Protein AF-A0A920JIL5-F1 (afdb_monomer_lite)

Sequence (94 aa):
MLLWFFAAISSTNDVVFAGNLNGILYAISTKNGEPVWEFNTRKEFQSINLIPANGGTIDATGPVISEKMIYINSGYGGYGKLPGNALIAFEIID

Foldseek 3Di:
DDDDFAEDWDDDPFWIWTFFLQQKIFTAGPVPRHTPDIDRQQDWDQDPVRDIWGFWGQHHHTWDDDPQKIWGHGADPPPNGGGIGDTDIDGHDD

Secondary structure (DSSP, 8-state):
------BPPEE-SSEEEEE-TTSEEEEEETTT--EEEEEE--SEE--TTSS-EE-----BS--EEETTEEEEEE---GGGPPP--EEEEEE---

Radius of gyration: 13.0 Å; chains: 1; bounding box: 28×34×35 Å

pLDDT: mean 93.78, std 7.42, range [48.53, 97.75]

Structure (mmCIF, N/CA/C/O backbone):
data_AF-A0A920JIL5-F1
#
_entry.id   AF-A0A920JIL5-F1
#
loop_
_atom_site.group_PDB
_atom_site.id
_atom_site.type_symbol
_atom_site.label_atom_id
_atom_site.label_alt_id
_atom_site.label_comp_id
_atom_site.label_asym_id
_atom_site.label_entity_id
_atom_site.label_seq_id
_atom_site.pdbx_PDB_ins_code
_atom_site.Cartn_x
_atom_site.Cartn_y
_atom_site.Cartn_z
_atom_site.occupancy
_atom_site.B_iso_or_equiv
_atom_site.auth_seq_id
_atom_site.auth_comp_id
_atom_site.auth_asym_id
_atom_site.auth_atom_id
_atom_site.pdbx_PDB_model_num
ATOM 1 N N . MET A 1 1 ? -1.191 20.385 6.306 1.00 48.53 1 MET A N 1
ATOM 2 C CA . MET A 1 1 ? -0.676 19.808 5.045 1.00 48.53 1 MET A CA 1
ATOM 3 C C . MET A 1 1 ? -1.839 19.081 4.386 1.00 48.53 1 MET A C 1
ATOM 5 O O . MET A 1 1 ? -2.413 18.231 5.047 1.00 48.53 1 MET A O 1
ATOM 9 N N . LEU A 1 2 ? -2.274 19.459 3.179 1.00 56.62 2 LEU A N 1
ATOM 10 C CA . LEU A 1 2 ? -3.343 18.714 2.499 1.00 56.62 2 LEU A CA 1
ATOM 11 C C . LEU A 1 2 ? -2.762 17.422 1.907 1.00 56.62 2 LEU A C 1
ATOM 13 O O . LEU A 1 2 ? -1.842 17.479 1.095 1.00 56.62 2 LEU A O 1
ATOM 17 N N . LEU A 1 3 ? -3.311 16.276 2.304 1.00 70.19 3 LEU A N 1
ATOM 18 C CA . LEU A 1 3 ? -2.997 14.971 1.731 1.00 70.19 3 LEU A CA 1
ATOM 19 C C . LEU A 1 3 ? -3.930 14.748 0.535 1.00 70.19 3 LEU A C 1
ATOM 21 O O . LEU A 1 3 ? -5.120 14.508 0.709 1.00 70.19 3 LEU A O 1
ATOM 25 N N . TRP A 1 4 ? -3.437 14.924 -0.689 1.00 85.50 4 TRP A N 1
ATOM 26 C CA . TRP A 1 4 ? -4.251 14.678 -1.884 1.00 85.50 4 TRP A CA 1
ATOM 27 C C . TRP A 1 4 ? -4.219 13.181 -2.218 1.00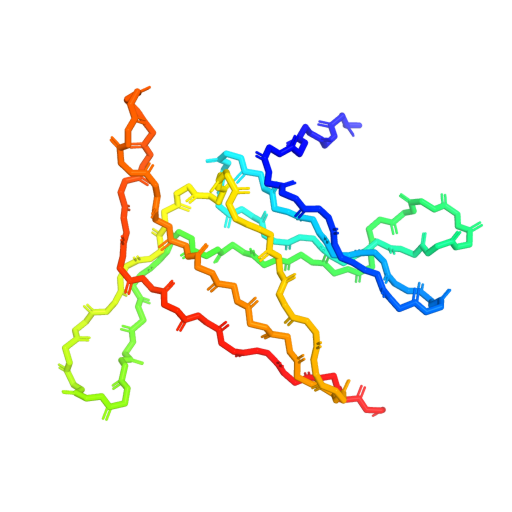 85.50 4 TRP A C 1
ATOM 29 O O . TRP A 1 4 ? -3.152 12.652 -2.534 1.00 85.50 4 TRP A O 1
ATOM 39 N N . PHE A 1 5 ? -5.368 12.505 -2.147 1.00 93.44 5 PHE A N 1
ATOM 40 C CA . PHE A 1 5 ? -5.515 11.076 -2.454 1.00 93.44 5 PHE A CA 1
ATOM 41 C C . PHE A 1 5 ? -6.065 10.869 -3.868 1.00 93.44 5 PHE A C 1
ATOM 43 O O . PHE A 1 5 ? -6.931 11.620 -4.311 1.00 93.44 5 PHE A O 1
ATOM 50 N N . PHE A 1 6 ? -5.544 9.865 -4.579 1.00 93.12 6 PHE A N 1
ATOM 51 C CA . PHE A 1 6 ? -5.807 9.666 -6.018 1.00 93.12 6 PHE A CA 1
ATOM 52 C C . PHE A 1 6 ? -6.161 8.225 -6.401 1.00 93.12 6 PHE A C 1
ATOM 54 O O . PHE A 1 6 ? -6.517 7.942 -7.543 1.00 93.12 6 PHE A O 1
ATOM 61 N N . ALA A 1 7 ? -6.091 7.313 -5.440 1.00 93.69 7 ALA A N 1
ATOM 62 C CA . ALA A 1 7 ? -6.604 5.961 -5.568 1.00 93.69 7 ALA A CA 1
ATOM 63 C C . ALA A 1 7 ? -7.927 5.822 -4.805 1.00 93.69 7 ALA A C 1
ATOM 65 O O . ALA A 1 7 ? -8.232 6.634 -3.927 1.00 93.69 7 ALA A O 1
ATOM 66 N N . ALA A 1 8 ? -8.694 4.772 -5.116 1.00 95.75 8 ALA A N 1
ATOM 67 C CA . ALA A 1 8 ? -9.832 4.396 -4.283 1.00 95.75 8 ALA A CA 1
ATOM 68 C C . ALA A 1 8 ? -9.399 4.218 -2.814 1.00 95.75 8 ALA A C 1
ATOM 70 O O . ALA A 1 8 ? -8.274 3.809 -2.517 1.00 95.75 8 ALA A O 1
ATOM 71 N N . ILE A 1 9 ? -10.298 4.550 -1.896 1.00 96.12 9 ILE A N 1
ATOM 72 C CA . ILE A 1 9 ? -10.062 4.461 -0.456 1.00 96.12 9 ILE A CA 1
ATOM 73 C C . ILE A 1 9 ? -10.698 3.176 0.062 1.00 96.12 9 ILE A C 1
ATOM 75 O O . ILE A 1 9 ? -11.798 2.820 -0.360 1.00 96.12 9 ILE A O 1
ATOM 79 N N . SER A 1 10 ? -10.029 2.532 1.015 1.00 96.75 10 SER A N 1
ATOM 80 C CA . SER A 1 10 ? -10.584 1.407 1.768 1.00 96.75 10 SER A CA 1
ATOM 81 C C . SER A 1 10 ? -10.491 1.681 3.257 1.00 96.75 10 SER A C 1
ATOM 83 O O . SER A 1 10 ? -9.568 2.354 3.711 1.00 96.75 10 SER A O 1
ATOM 85 N N . SER A 1 11 ? -11.441 1.169 4.031 1.00 95.69 11 SER A N 1
ATOM 86 C CA . SER A 1 11 ? -11.521 1.447 5.462 1.00 95.69 11 SER A CA 1
ATOM 87 C C . SER A 1 11 ? -11.900 0.216 6.270 1.00 95.69 11 SER A C 1
ATOM 89 O O . SER A 1 11 ? -12.666 -0.633 5.822 1.00 95.69 11 SER A O 1
ATOM 91 N N . THR A 1 12 ? -11.402 0.183 7.498 1.00 93.12 12 THR A N 1
ATOM 92 C CA . THR A 1 12 ? -11.969 -0.584 8.611 1.00 93.12 12 THR A CA 1
ATOM 93 C C . THR 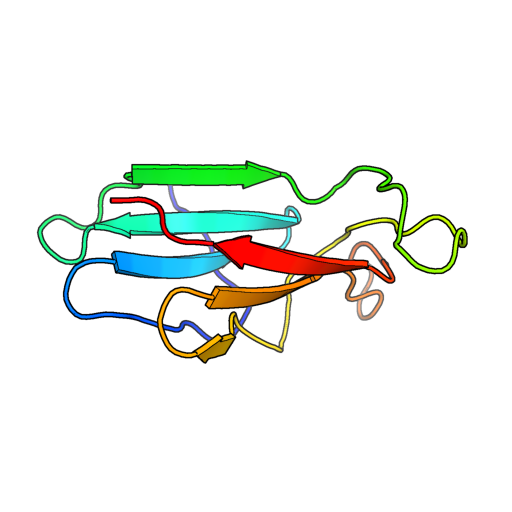A 1 12 ? -12.840 0.349 9.466 1.00 93.12 12 THR A C 1
ATOM 95 O O . THR A 1 12 ? -13.090 1.492 9.081 1.00 93.12 12 THR A O 1
ATOM 98 N N . ASN A 1 13 ? -13.281 -0.103 10.642 1.00 92.94 13 ASN A N 1
ATOM 99 C CA . ASN A 1 13 ? -13.990 0.763 11.590 1.00 92.94 13 ASN A CA 1
ATOM 100 C C . ASN A 1 13 ? -13.090 1.863 12.180 1.00 92.94 13 ASN A C 1
ATOM 102 O O . ASN A 1 13 ? -13.568 2.963 12.455 1.00 92.94 13 ASN A O 1
ATOM 106 N N . ASP A 1 14 ? -11.796 1.588 12.358 1.00 94.06 14 ASP A N 1
ATOM 107 C CA . ASP A 1 14 ? -10.872 2.472 13.082 1.00 94.06 14 ASP A CA 1
ATOM 108 C C . ASP A 1 14 ? -9.894 3.220 12.167 1.00 94.06 14 ASP A C 1
ATOM 110 O O . ASP A 1 14 ? -9.360 4.265 12.545 1.00 94.06 14 ASP A O 1
ATOM 114 N N . VAL A 1 15 ? -9.654 2.700 10.959 1.00 95.25 15 VAL A N 1
ATOM 115 C CA . VAL A 1 15 ? -8.598 3.192 10.066 1.00 95.25 15 VAL A CA 1
ATOM 116 C C . VAL A 1 15 ? -9.072 3.284 8.618 1.00 95.25 15 VAL A C 1
ATOM 118 O O . VAL A 1 15 ? -9.622 2.329 8.069 1.00 95.25 15 VAL A O 1
ATOM 121 N N . VAL A 1 16 ? -8.781 4.418 7.983 1.00 96.50 16 VAL A N 1
ATOM 122 C CA . VAL A 1 16 ? -8.884 4.660 6.542 1.00 96.50 16 VAL A CA 1
ATOM 123 C C . VAL A 1 16 ? -7.508 4.500 5.902 1.00 96.50 16 VAL A C 1
ATOM 125 O O . VAL A 1 16 ? -6.546 5.126 6.341 1.00 96.50 16 VAL A O 1
ATOM 128 N N . PHE A 1 17 ? -7.419 3.712 4.834 1.00 97.25 17 PHE A N 1
ATOM 129 C CA . PHE A 1 17 ? -6.215 3.554 4.029 1.00 97.25 17 PHE A CA 1
ATOM 130 C C . PHE A 1 17 ? -6.351 4.288 2.700 1.00 97.25 17 PHE A C 1
ATOM 132 O O . PHE A 1 17 ? -7.299 4.059 1.943 1.00 97.25 17 PHE A O 1
ATOM 139 N N . ALA A 1 18 ? -5.388 5.157 2.401 1.00 96.94 18 ALA A N 1
ATOM 140 C CA . ALA A 1 18 ? -5.428 5.998 1.212 1.00 96.94 18 ALA A CA 1
ATOM 141 C C . ALA A 1 18 ? -4.033 6.207 0.612 1.00 96.94 18 ALA A C 1
ATOM 143 O O . ALA A 1 18 ? -3.066 6.483 1.321 1.00 96.94 18 ALA A O 1
ATOM 144 N N . GLY A 1 19 ? -3.935 6.074 -0.712 1.00 96.69 19 GLY A N 1
ATOM 145 C CA . GLY A 1 19 ? -2.701 6.270 -1.471 1.00 96.69 19 GLY A CA 1
ATOM 146 C C . GLY A 1 19 ? -2.679 7.594 -2.232 1.00 96.69 19 GLY A C 1
ATOM 147 O O . GLY A 1 19 ? -3.725 8.103 -2.653 1.00 96.69 19 GLY A O 1
ATOM 148 N N . ASN A 1 20 ? -1.484 8.149 -2.433 1.00 95.44 20 ASN A N 1
ATOM 149 C CA . ASN A 1 20 ? -1.296 9.375 -3.206 1.00 95.44 20 ASN A CA 1
ATOM 150 C C . ASN A 1 20 ? -0.351 9.211 -4.407 1.00 95.44 20 ASN A C 1
ATOM 152 O O . ASN A 1 20 ? 0.365 8.217 -4.568 1.00 95.44 20 ASN A O 1
ATOM 156 N N . LEU A 1 21 ? -0.285 10.266 -5.229 1.00 95.25 21 LEU A N 1
ATOM 157 C CA . LEU A 1 21 ? 0.603 10.295 -6.393 1.00 95.25 21 LEU A CA 1
ATOM 158 C C . LEU A 1 21 ? 2.081 10.192 -6.022 1.00 95.25 21 LEU A C 1
ATOM 160 O O . LEU A 1 21 ? 2.868 9.723 -6.846 1.00 95.25 21 LEU A O 1
ATOM 164 N N . ASN A 1 22 ? 2.439 10.566 -4.789 1.00 94.44 22 ASN A N 1
ATOM 165 C CA . ASN A 1 22 ? 3.780 10.446 -4.228 1.00 94.44 22 ASN A CA 1
ATOM 166 C C . ASN A 1 22 ? 4.146 9.022 -3.785 1.00 94.44 22 ASN A C 1
ATOM 168 O O . ASN A 1 22 ? 5.229 8.825 -3.245 1.00 94.44 22 ASN A O 1
ATOM 172 N N . GLY A 1 23 ? 3.289 8.031 -4.043 1.00 96.12 23 GLY A N 1
ATOM 173 C CA . GLY A 1 23 ? 3.548 6.642 -3.669 1.00 96.12 23 GLY A CA 1
ATOM 174 C C . GLY A 1 23 ? 3.545 6.418 -2.161 1.00 96.12 23 GLY A C 1
ATOM 175 O O . GLY A 1 23 ? 4.104 5.427 -1.690 1.00 96.12 23 GLY A O 1
ATOM 176 N N . ILE A 1 24 ? 2.950 7.338 -1.403 1.00 97.12 24 ILE A N 1
ATOM 177 C CA . ILE A 1 24 ? 2.766 7.190 0.033 1.00 97.12 24 ILE A CA 1
ATOM 178 C C . ILE A 1 24 ? 1.412 6.528 0.268 1.00 97.12 24 ILE A C 1
ATOM 180 O O . ILE A 1 24 ? 0.390 7.011 -0.229 1.00 97.12 24 ILE A O 1
ATOM 184 N N . LEU A 1 25 ? 1.421 5.429 1.018 1.00 97.69 25 LEU A N 1
ATOM 185 C CA . LEU A 1 25 ? 0.224 4.842 1.607 1.00 97.69 25 LEU A CA 1
ATOM 186 C C . LEU A 1 25 ? 0.066 5.398 3.021 1.00 97.69 25 LEU A C 1
ATOM 188 O O . LEU A 1 25 ? 0.992 5.297 3.821 1.00 97.69 25 LEU A O 1
ATOM 192 N N . TYR A 1 26 ? -1.100 5.953 3.323 1.00 97.31 26 TYR A N 1
ATOM 193 C CA . TYR A 1 26 ? -1.457 6.439 4.651 1.00 97.31 26 TYR A CA 1
ATOM 194 C C . TYR A 1 26 ? -2.439 5.490 5.320 1.00 97.31 26 TYR A C 1
ATOM 196 O O . TYR A 1 26 ? -3.314 4.937 4.655 1.00 97.31 26 TYR A O 1
ATOM 204 N N . ALA A 1 27 ? -2.324 5.385 6.639 1.00 96.69 27 ALA A N 1
ATOM 205 C CA . ALA A 1 27 ? -3.361 4.919 7.540 1.00 96.69 27 ALA A CA 1
ATOM 206 C C . ALA A 1 27 ? -3.811 6.113 8.388 1.00 96.69 27 ALA A C 1
ATOM 208 O O . ALA A 1 27 ? -2.991 6.795 9.005 1.00 96.69 27 ALA A O 1
ATOM 209 N N . ILE A 1 28 ? -5.108 6.390 8.398 1.00 96.88 28 ILE A N 1
ATOM 210 C CA . ILE A 1 28 ? -5.691 7.602 8.972 1.00 96.88 28 ILE A CA 1
ATOM 211 C C . ILE A 1 28 ? -6.774 7.187 9.955 1.00 96.88 28 ILE A C 1
ATOM 213 O O . ILE A 1 28 ? -7.630 6.372 9.621 1.00 96.88 28 ILE A O 1
ATOM 217 N N . SER A 1 29 ? -6.751 7.745 11.160 1.00 96.69 29 SER A N 1
ATOM 218 C CA . SER A 1 29 ? -7.758 7.458 12.181 1.00 96.69 29 SER A CA 1
ATOM 219 C C . SER A 1 29 ? -9.143 7.930 11.728 1.00 96.69 29 SER A C 1
ATOM 221 O O . SER A 1 29 ? -9.335 9.101 11.392 1.00 96.69 29 SER A O 1
ATOM 223 N N . THR A 1 30 ? -10.139 7.042 11.774 1.00 96.62 30 THR A N 1
ATOM 224 C CA . THR A 1 30 ? -11.542 7.393 11.472 1.00 96.62 30 THR A CA 1
ATOM 225 C C . THR A 1 30 ? -12.143 8.344 12.508 1.00 96.62 30 THR A C 1
ATOM 227 O O . THR A 1 30 ? -13.133 9.015 12.229 1.00 96.62 30 THR A O 1
ATOM 230 N N . LYS A 1 31 ? -11.541 8.437 13.701 1.00 97.69 31 LYS A N 1
ATOM 231 C CA . LYS A 1 31 ? -12.059 9.226 14.829 1.00 97.69 31 LYS A CA 1
ATOM 232 C C . LYS A 1 31 ? -11.796 10.720 14.685 1.00 97.69 31 LYS A C 1
ATOM 234 O O . LYS A 1 31 ? -12.602 11.526 15.136 1.00 97.69 31 LYS A O 1
ATOM 239 N N . ASN A 1 32 ? -10.650 11.086 14.117 1.00 96.50 32 ASN A N 1
ATOM 240 C CA . ASN A 1 32 ? -10.186 12.476 14.066 1.00 96.50 32 ASN A CA 1
ATOM 241 C C . ASN A 1 32 ? -9.549 12.878 12.729 1.00 96.50 32 ASN A C 1
ATOM 243 O O . ASN A 1 32 ? -9.220 14.046 12.565 1.00 96.50 32 ASN A O 1
ATOM 247 N N . GLY A 1 33 ? -9.389 11.954 11.777 1.00 94.88 33 GLY A N 1
ATOM 248 C CA . GLY A 1 33 ? -8.809 12.249 10.466 1.00 94.88 33 GLY A CA 1
ATOM 249 C C . GLY A 1 33 ? -7.293 12.449 10.473 1.00 94.88 33 GLY A C 1
ATOM 250 O O . GLY A 1 33 ? -6.732 12.816 9.443 1.00 94.88 33 GLY A O 1
ATOM 251 N N . GLU A 1 34 ? -6.621 12.196 11.598 1.00 95.75 34 GLU A N 1
ATOM 252 C CA . GLU A 1 34 ? -5.169 12.335 11.697 1.00 95.75 34 GLU A CA 1
ATOM 253 C C . GLU A 1 34 ? -4.458 11.076 11.172 1.00 95.75 34 GLU A C 1
ATOM 255 O O . GLU A 1 34 ? -4.893 9.954 11.471 1.00 95.75 34 GLU A O 1
ATOM 260 N N . PRO A 1 35 ? -3.361 11.220 10.405 1.00 95.69 35 PRO A N 1
ATOM 261 C CA . PRO A 1 35 ? -2.516 10.093 10.032 1.00 95.69 35 PRO A CA 1
ATOM 262 C C . PRO A 1 35 ? -1.950 9.408 11.278 1.00 95.69 35 PRO A C 1
ATOM 264 O O . PRO A 1 35 ? -1.340 10.050 12.129 1.00 95.69 35 PRO A O 1
ATOM 267 N N . VAL A 1 36 ? -2.130 8.093 11.368 1.00 95.81 36 VAL A N 1
ATOM 268 C CA . VAL A 1 36 ? -1.551 7.256 12.433 1.00 95.81 36 VAL A CA 1
ATOM 269 C C . VAL A 1 36 ? -0.343 6.462 11.943 1.00 95.81 36 VAL A C 1
ATOM 271 O O . VAL A 1 36 ? 0.475 6.029 12.749 1.00 95.81 36 VAL A O 1
ATOM 274 N N . TRP A 1 37 ? -0.213 6.290 10.626 1.00 96.50 37 TRP A N 1
ATOM 275 C CA . TRP A 1 37 ? 0.936 5.657 9.988 1.00 96.50 37 TRP A CA 1
ATOM 276 C C . TRP A 1 37 ? 1.035 6.077 8.519 1.00 96.50 37 TRP A C 1
ATOM 278 O O . TRP A 1 37 ? 0.029 6.365 7.866 1.00 96.50 37 TRP A O 1
ATOM 288 N N . GLU A 1 38 ? 2.252 6.089 7.988 1.00 97.06 38 GLU A N 1
ATOM 289 C CA . GLU A 1 38 ? 2.514 6.291 6.568 1.00 97.06 38 GLU A CA 1
ATOM 290 C C . GLU A 1 38 ? 3.678 5.418 6.103 1.00 97.06 38 GLU A C 1
ATOM 292 O O . GLU A 1 38 ? 4.588 5.093 6.870 1.00 97.06 38 GLU A O 1
ATOM 297 N N . PHE A 1 39 ? 3.670 5.058 4.822 1.00 97.69 39 PHE A N 1
ATOM 298 C CA . PHE A 1 39 ? 4.751 4.296 4.219 1.00 97.69 39 PHE A CA 1
ATOM 299 C C . PHE A 1 39 ? 5.037 4.738 2.797 1.00 97.69 39 PHE A C 1
ATOM 301 O O . PHE A 1 39 ? 4.167 4.729 1.923 1.00 97.69 39 PHE A O 1
ATOM 308 N N . ASN A 1 40 ? 6.302 5.077 2.561 1.00 97.75 40 ASN A N 1
ATOM 309 C CA . ASN A 1 40 ? 6.796 5.404 1.239 1.00 97.75 40 ASN A CA 1
ATOM 310 C C . ASN A 1 40 ? 7.101 4.127 0.450 1.00 97.75 40 ASN A C 1
ATOM 312 O O . ASN A 1 40 ? 8.068 3.413 0.733 1.00 97.75 40 ASN A O 1
ATOM 316 N N . THR A 1 41 ? 6.278 3.861 -0.563 1.00 97.44 41 THR A N 1
ATOM 317 C CA . THR A 1 41 ? 6.463 2.718 -1.459 1.00 97.44 41 THR A CA 1
ATOM 318 C C . THR A 1 41 ? 7.496 2.976 -2.553 1.00 97.44 41 THR A C 1
ATOM 320 O O . THR A 1 41 ? 7.938 2.018 -3.168 1.00 97.44 41 THR A O 1
ATOM 323 N N . ARG A 1 42 ? 7.929 4.222 -2.799 1.00 96.06 42 ARG A N 1
ATOM 324 C CA . ARG A 1 42 ? 8.892 4.577 -3.860 1.00 96.06 42 ARG A CA 1
ATOM 325 C C . ARG A 1 42 ? 10.320 4.169 -3.506 1.00 96.06 42 ARG A C 1
ATOM 327 O O . ARG A 1 42 ? 11.186 4.999 -3.238 1.00 96.06 42 ARG A O 1
ATOM 334 N N . LYS A 1 43 ? 10.545 2.868 -3.486 1.00 97.00 43 LYS A N 1
ATOM 335 C CA . LYS A 1 43 ? 11.831 2.220 -3.284 1.00 97.00 43 LYS A CA 1
ATOM 336 C C . LYS A 1 43 ? 11.824 0.873 -3.991 1.00 97.00 43 LYS A C 1
ATOM 338 O O . LYS A 1 43 ? 10.771 0.376 -4.3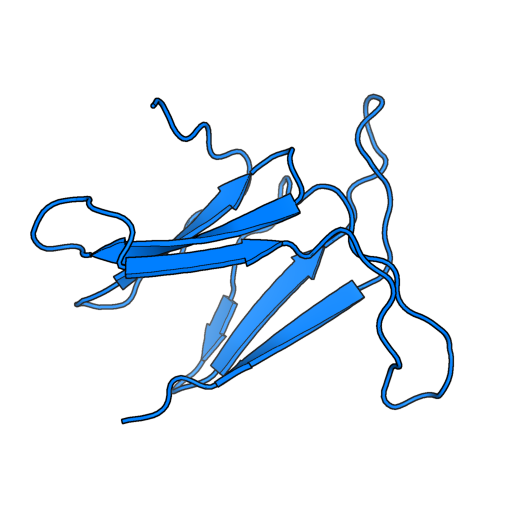99 1.00 97.00 43 LYS A O 1
ATOM 343 N N . GLU A 1 44 ? 13.008 0.300 -4.105 1.00 97.44 44 GLU A N 1
ATOM 344 C CA . GLU A 1 44 ? 13.157 -1.083 -4.519 1.00 97.44 44 GLU A CA 1
ATOM 345 C C . GLU A 1 44 ? 12.813 -2.023 -3.352 1.00 97.44 44 GLU A C 1
ATOM 347 O O . GLU A 1 44 ? 13.096 -1.740 -2.184 1.00 97.44 44 GLU A O 1
ATOM 352 N N . PHE A 1 45 ? 12.195 -3.148 -3.684 1.00 96.75 45 PHE A N 1
ATOM 353 C CA . PHE A 1 45 ? 11.868 -4.249 -2.800 1.00 96.75 45 PHE A CA 1
ATOM 354 C C . PHE A 1 45 ? 12.457 -5.532 -3.368 1.00 96.75 45 PHE A C 1
ATOM 356 O O . PHE A 1 45 ? 12.324 -5.833 -4.559 1.00 96.75 45 PHE A O 1
ATOM 363 N N . GLN A 1 46 ? 13.018 -6.342 -2.479 1.00 95.62 46 GLN A N 1
ATOM 364 C CA . GLN A 1 46 ? 13.265 -7.740 -2.778 1.00 95.62 46 GLN A CA 1
ATOM 365 C C . GLN A 1 46 ? 11.930 -8.489 -2.748 1.00 95.62 46 GLN A C 1
ATOM 367 O O . GLN A 1 46 ? 11.236 -8.497 -1.732 1.00 95.62 46 GLN A O 1
ATOM 372 N N . SER A 1 47 ? 11.556 -9.097 -3.868 1.00 93.12 47 SER A N 1
ATOM 373 C CA . SER A 1 47 ? 10.308 -9.847 -3.988 1.00 93.12 47 SER A CA 1
ATOM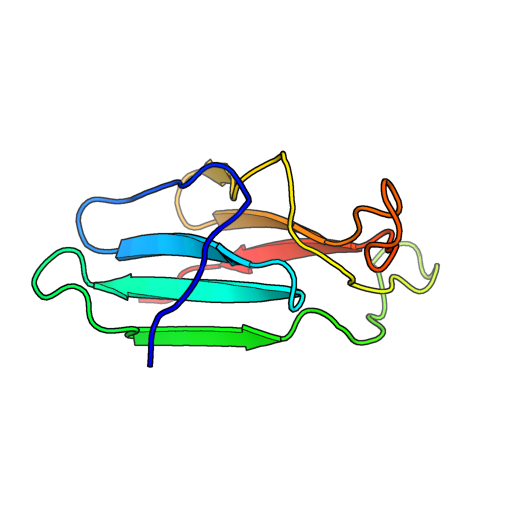 374 C C . SER A 1 47 ? 10.508 -11.340 -3.696 1.00 93.12 47 SER A C 1
ATOM 376 O O . SER A 1 47 ? 11.622 -11.868 -3.742 1.00 93.12 47 SER A O 1
ATOM 378 N N . ILE A 1 48 ? 9.401 -12.049 -3.462 1.00 92.25 48 ILE A N 1
ATOM 379 C CA . ILE A 1 48 ? 9.401 -13.498 -3.204 1.00 92.25 48 ILE A CA 1
ATOM 380 C C . ILE A 1 48 ? 9.835 -14.344 -4.410 1.00 92.25 48 ILE A C 1
ATOM 382 O O . ILE A 1 48 ? 10.258 -15.481 -4.231 1.00 92.25 48 ILE A O 1
ATOM 386 N N . ASN A 1 49 ? 9.732 -13.810 -5.633 1.00 91.81 49 ASN A N 1
ATOM 387 C CA . ASN A 1 49 ? 10.146 -14.501 -6.858 1.00 91.81 49 ASN A CA 1
ATOM 388 C C . ASN A 1 49 ? 11.539 -14.067 -7.344 1.00 91.81 49 ASN A C 1
ATOM 390 O O . ASN A 1 49 ? 11.929 -14.418 -8.455 1.00 91.81 49 ASN A O 1
ATOM 394 N N . LEU A 1 50 ? 12.277 -13.315 -6.517 1.00 92.00 50 LEU A N 1
ATOM 395 C CA . LEU A 1 50 ? 13.630 -12.814 -6.777 1.00 92.00 50 LEU A CA 1
ATOM 396 C C . LEU A 1 50 ? 13.749 -11.804 -7.931 1.00 92.00 50 LEU A C 1
ATOM 398 O O . LEU A 1 50 ? 14.861 -11.407 -8.273 1.00 92.00 50 LEU A O 1
ATOM 402 N N . ILE A 1 51 ? 12.636 -11.345 -8.508 1.00 95.38 51 ILE A N 1
ATOM 403 C CA . ILE A 1 51 ? 12.631 -10.243 -9.476 1.00 95.38 51 ILE A CA 1
ATOM 404 C C . ILE A 1 51 ? 12.431 -8.934 -8.704 1.00 95.38 51 ILE A C 1
ATOM 406 O O . ILE A 1 51 ? 11.383 -8.790 -8.069 1.00 95.38 51 ILE A O 1
ATOM 410 N N . PRO A 1 52 ? 13.369 -7.970 -8.738 1.00 95.69 52 PRO A N 1
ATOM 411 C CA . PRO A 1 52 ? 13.211 -6.708 -8.023 1.00 95.69 52 PRO A CA 1
ATOM 412 C C . PRO A 1 52 ? 11.881 -6.025 -8.350 1.00 95.69 52 PRO A C 1
ATOM 414 O O . PRO A 1 52 ? 11.472 -5.926 -9.513 1.00 95.69 52 PRO A O 1
ATOM 417 N N . ALA A 1 53 ? 11.199 -5.558 -7.309 1.00 97.25 53 ALA A N 1
ATOM 418 C CA . ALA A 1 53 ? 9.980 -4.782 -7.443 1.00 97.25 53 ALA A CA 1
ATOM 419 C C . ALA A 1 53 ? 10.270 -3.328 -7.079 1.00 97.25 53 ALA A C 1
ATOM 421 O O . ALA A 1 53 ? 10.899 -3.055 -6.067 1.00 97.25 53 ALA A O 1
ATOM 422 N N . ASN A 1 54 ? 9.798 -2.388 -7.883 1.00 97.69 54 ASN A N 1
ATOM 423 C CA . ASN A 1 54 ? 9.902 -0.964 -7.612 1.00 97.69 54 ASN A CA 1
ATOM 424 C C . ASN A 1 54 ? 8.502 -0.419 -7.369 1.00 97.69 54 ASN A C 1
ATOM 426 O O . ASN A 1 54 ? 7.605 -0.635 -8.188 1.00 97.69 54 ASN A O 1
ATOM 430 N N . GLY A 1 55 ? 8.307 0.277 -6.252 1.00 97.69 55 GLY A N 1
ATOM 431 C CA . GLY A 1 55 ? 7.086 1.050 -6.065 1.00 97.69 55 GLY A CA 1
ATOM 432 C C . GLY A 1 55 ? 7.160 2.397 -6.779 1.00 97.69 55 GLY A C 1
ATOM 433 O O . GLY A 1 55 ? 8.233 2.945 -7.036 1.00 97.69 55 GLY A O 1
ATOM 434 N N . GLY A 1 56 ? 5.992 2.938 -7.092 1.00 97.00 56 GLY A N 1
ATOM 435 C CA . GLY A 1 56 ? 5.819 4.168 -7.845 1.00 97.00 56 GLY A CA 1
ATOM 436 C C . GLY A 1 56 ? 4.617 4.955 -7.346 1.00 97.00 56 GLY A C 1
ATOM 437 O O . GLY A 1 56 ? 4.375 5.083 -6.149 1.00 97.00 56 GLY A O 1
ATOM 438 N N . THR A 1 57 ? 3.872 5.538 -8.274 1.00 96.50 57 THR A N 1
ATOM 439 C CA . THR A 1 57 ? 2.628 6.242 -7.967 1.00 96.50 57 THR A CA 1
ATOM 440 C C . THR A 1 57 ? 1.524 5.254 -7.572 1.00 96.50 57 THR A C 1
ATOM 442 O O . THR A 1 57 ? 1.368 4.216 -8.214 1.00 96.50 57 THR A O 1
ATOM 445 N N . ILE A 1 58 ? 0.740 5.597 -6.542 1.00 96.81 58 ILE A N 1
ATOM 446 C CA . ILE A 1 58 ? -0.497 4.892 -6.189 1.00 96.81 58 ILE A CA 1
ATOM 447 C C . ILE A 1 58 ? -1.666 5.710 -6.740 1.00 96.81 58 ILE A C 1
ATOM 449 O O . ILE A 1 58 ? -1.952 6.813 -6.273 1.00 96.81 58 ILE A O 1
ATOM 453 N N . ASP A 1 59 ? -2.293 5.182 -7.784 1.00 94.44 59 ASP A N 1
ATOM 454 C CA . ASP A 1 59 ? -3.342 5.842 -8.556 1.00 94.44 59 ASP A CA 1
ATOM 455 C C . ASP A 1 59 ? -4.308 4.800 -9.127 1.00 94.44 59 ASP A C 1
ATOM 457 O O . ASP A 1 59 ? -3.933 3.643 -9.331 1.00 94.44 59 ASP A O 1
ATOM 461 N N . ALA A 1 60 ? -5.547 5.221 -9.390 1.00 86.38 60 ALA A N 1
ATOM 462 C CA . ALA A 1 60 ? -6.661 4.383 -9.836 1.00 86.38 60 ALA A CA 1
ATOM 463 C C . ALA A 1 60 ? -7.109 3.318 -8.812 1.00 86.38 60 ALA A C 1
ATOM 465 O O . ALA A 1 60 ? -8.165 3.474 -8.197 1.00 86.38 60 ALA A O 1
ATOM 466 N N . THR A 1 61 ? -6.340 2.244 -8.601 1.00 87.69 61 THR A N 1
ATOM 467 C CA . THR A 1 61 ? -6.730 1.153 -7.687 1.00 87.69 61 THR A CA 1
ATOM 468 C C . THR A 1 61 ? -6.342 1.459 -6.246 1.00 87.69 61 THR A C 1
ATOM 470 O O . THR A 1 61 ? -5.214 1.874 -5.986 1.00 87.69 61 THR A O 1
ATOM 473 N N . GLY A 1 62 ? -7.267 1.225 -5.318 1.00 92.75 62 GLY A N 1
ATOM 474 C CA . GLY A 1 62 ? -7.073 1.437 -3.886 1.00 92.75 62 GLY A CA 1
ATOM 475 C C . GLY A 1 62 ? -6.487 0.245 -3.134 1.00 92.75 62 GLY A C 1
ATOM 476 O O . GLY A 1 62 ? -6.287 -0.820 -3.724 1.00 92.75 62 GLY A O 1
ATOM 477 N N . PRO A 1 63 ? -6.249 0.401 -1.821 1.00 96.56 63 PRO A N 1
ATOM 478 C CA . PRO A 1 63 ? -5.902 -0.711 -0.947 1.00 96.56 63 PRO A CA 1
ATOM 479 C C . PRO A 1 63 ? -7.030 -1.744 -0.918 1.00 96.56 63 PRO A C 1
ATOM 481 O O . PRO A 1 63 ? -8.200 -1.377 -0.884 1.00 96.56 63 PRO A O 1
ATOM 484 N N . VAL A 1 64 ? -6.707 -3.030 -0.885 1.00 97.50 64 VAL A N 1
ATOM 485 C CA . VAL A 1 64 ? -7.674 -4.110 -0.644 1.00 97.50 64 VAL A CA 1
ATOM 486 C C . VAL A 1 64 ? -7.441 -4.644 0.759 1.00 97.50 64 VAL A C 1
ATOM 488 O O . VAL A 1 64 ? -6.305 -4.950 1.111 1.00 97.50 64 VAL A O 1
ATOM 491 N N . ILE A 1 65 ? -8.507 -4.749 1.551 1.00 96.44 65 ILE A N 1
ATOM 492 C CA . ILE A 1 65 ? -8.453 -5.244 2.929 1.00 96.44 65 ILE A CA 1
ATOM 493 C C . ILE A 1 65 ? -9.091 -6.631 2.968 1.00 96.44 65 ILE A C 1
ATOM 495 O O . ILE A 1 65 ? -10.205 -6.813 2.478 1.00 96.44 65 ILE A O 1
ATOM 499 N N . SER A 1 66 ? -8.392 -7.596 3.559 1.00 95.75 66 SER A N 1
ATOM 500 C CA . SER A 1 66 ? -8.909 -8.935 3.839 1.00 95.75 66 SER A CA 1
ATOM 501 C C . SER A 1 66 ? -8.396 -9.385 5.198 1.00 95.75 66 SER A C 1
ATOM 503 O O . SER A 1 66 ? -7.194 -9.573 5.368 1.00 95.75 66 SER A O 1
ATOM 505 N N . GLU A 1 67 ? -9.301 -9.564 6.160 1.00 92.75 67 GLU A N 1
ATOM 506 C CA . GLU A 1 67 ? -8.949 -9.840 7.558 1.00 92.75 67 GLU A CA 1
ATOM 507 C C . GLU A 1 67 ? -7.927 -8.816 8.094 1.00 92.75 67 GLU A C 1
ATOM 509 O O . GLU A 1 67 ? -8.220 -7.621 8.124 1.00 92.75 67 GLU A O 1
ATOM 514 N N . LYS A 1 68 ? -6.732 -9.268 8.497 1.00 93.50 68 LYS A N 1
ATOM 515 C CA . LYS A 1 68 ? -5.626 -8.424 8.976 1.00 93.50 68 LYS A CA 1
ATOM 516 C C . LYS A 1 68 ? -4.675 -7.969 7.868 1.00 93.50 68 LYS A C 1
ATOM 518 O O . LYS A 1 68 ? -3.705 -7.275 8.155 1.00 93.50 68 LYS A O 1
ATOM 523 N N . MET A 1 69 ? -4.930 -8.344 6.618 1.00 97.06 69 MET A N 1
ATOM 524 C CA . MET A 1 69 ? -4.041 -8.056 5.499 1.00 97.06 69 MET A CA 1
ATOM 525 C C . MET A 1 69 ? -4.523 -6.866 4.679 1.00 97.06 69 MET A C 1
ATOM 527 O O . MET A 1 69 ? -5.710 -6.727 4.374 1.00 97.06 69 MET A O 1
ATOM 531 N N . ILE A 1 70 ? -3.568 -6.038 4.267 1.00 97.19 70 ILE A N 1
ATOM 532 C CA . ILE A 1 70 ? -3.774 -4.912 3.360 1.00 97.19 70 ILE A CA 1
ATOM 533 C C . ILE A 1 70 ? -2.877 -5.116 2.146 1.00 97.19 70 ILE A C 1
ATOM 535 O O . ILE A 1 70 ? -1.665 -5.267 2.283 1.00 97.19 70 ILE A O 1
ATOM 539 N N . TYR A 1 71 ? -3.463 -5.070 0.957 1.00 97.75 71 TYR A N 1
ATOM 540 C CA . TYR A 1 71 ? -2.749 -5.209 -0.307 1.00 97.75 71 TYR A CA 1
ATOM 541 C C . TYR A 1 71 ? -2.840 -3.919 -1.109 1.00 97.75 71 TYR A C 1
ATOM 543 O O . TYR A 1 71 ? -3.917 -3.336 -1.222 1.00 97.75 71 TYR A O 1
ATOM 551 N N . ILE A 1 72 ? -1.731 -3.477 -1.701 1.00 97.75 72 ILE A N 1
ATOM 552 C CA . ILE A 1 72 ? -1.710 -2.289 -2.559 1.00 97.75 72 ILE A CA 1
ATOM 553 C C . ILE A 1 72 ? -0.810 -2.498 -3.777 1.00 97.75 72 ILE A C 1
ATOM 555 O O . ILE A 1 72 ? 0.314 -2.987 -3.657 1.00 97.75 72 ILE A O 1
ATOM 559 N N . ASN A 1 73 ? -1.300 -2.093 -4.950 1.00 96.38 73 ASN A N 1
ATOM 560 C CA . ASN A 1 73 ? -0.466 -1.942 -6.138 1.00 96.38 73 ASN A CA 1
ATOM 561 C C . ASN A 1 73 ? 0.219 -0.575 -6.103 1.00 96.38 73 ASN A C 1
ATOM 563 O O . ASN A 1 73 ? -0.438 0.456 -5.950 1.00 96.38 73 ASN A O 1
ATOM 567 N N . SER A 1 74 ? 1.536 -0.570 -6.269 1.00 96.81 74 SER A N 1
ATOM 568 C CA . SER A 1 74 ? 2.349 0.634 -6.371 1.00 96.81 74 SER A CA 1
ATOM 569 C C . SER A 1 74 ? 3.074 0.654 -7.710 1.00 96.81 74 SER A C 1
ATOM 571 O O . SER A 1 74 ? 3.926 -0.191 -7.998 1.00 96.81 74 SER A O 1
ATOM 573 N N . GLY A 1 75 ? 2.714 1.638 -8.532 1.00 96.19 75 GLY A N 1
ATOM 574 C CA . GLY A 1 75 ? 3.172 1.749 -9.906 1.00 96.19 75 GLY A CA 1
ATOM 575 C C . GLY A 1 75 ? 2.030 2.007 -10.873 1.00 96.19 75 GLY A C 1
ATOM 576 O O . GLY A 1 75 ? 1.372 1.084 -11.340 1.00 96.19 75 GLY A O 1
ATOM 577 N N . TYR A 1 76 ? 1.843 3.270 -11.233 1.00 94.81 76 TYR A N 1
ATOM 578 C CA . TYR A 1 76 ? 0.932 3.671 -12.295 1.00 94.81 76 TYR A CA 1
ATOM 579 C C . TYR A 1 76 ? 1.700 4.602 -13.225 1.00 94.81 76 TYR A C 1
ATOM 581 O O . TYR A 1 76 ? 1.925 5.761 -12.900 1.00 94.81 76 TYR A O 1
ATOM 589 N N . GLY A 1 77 ? 2.157 4.077 -14.364 1.00 92.50 77 GLY A N 1
ATOM 590 C CA . GLY A 1 77 ? 3.013 4.814 -15.305 1.00 92.50 77 GLY A CA 1
ATOM 59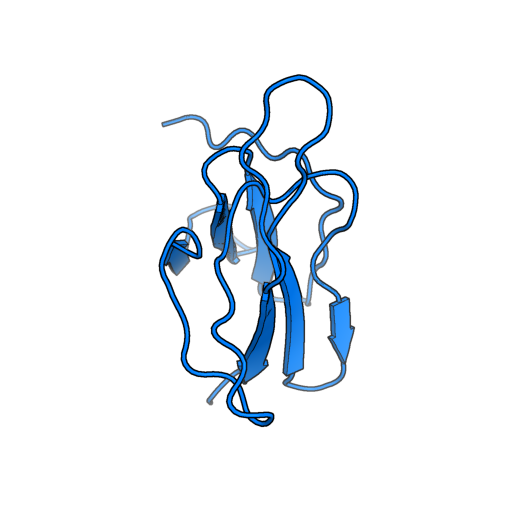1 C C . GLY A 1 77 ? 2.265 5.704 -16.302 1.00 92.50 77 GLY A C 1
ATOM 592 O O . GLY A 1 77 ? 2.891 6.372 -17.122 1.00 92.50 77 GLY A O 1
ATOM 593 N N . GLY A 1 78 ? 0.929 5.703 -16.284 1.00 91.69 78 GLY A N 1
ATOM 594 C CA . GLY A 1 78 ? 0.129 6.533 -17.185 1.00 91.69 78 GLY A CA 1
ATOM 595 C C . GLY A 1 78 ? 0.254 8.027 -16.867 1.00 91.69 78 GLY A C 1
ATOM 596 O O . GLY A 1 78 ? 0.479 8.413 -15.723 1.00 91.69 78 GLY A O 1
ATOM 597 N N . TYR A 1 79 ? 0.065 8.888 -17.871 1.00 91.19 79 TYR A N 1
ATOM 598 C CA . TYR A 1 79 ? -0.016 10.351 -17.701 1.00 91.19 79 TYR A CA 1
ATOM 599 C C . TYR A 1 79 ? 1.194 11.002 -16.994 1.00 91.19 79 TYR A C 1
ATOM 601 O O . TYR A 1 79 ? 1.029 11.952 -16.233 1.00 91.19 79 TYR A O 1
ATOM 609 N N . GLY A 1 80 ? 2.412 10.495 -17.217 1.00 90.69 80 GLY A N 1
ATOM 610 C CA . GLY A 1 80 ? 3.638 11.054 -16.623 1.00 90.69 80 GLY A CA 1
ATOM 611 C C . GLY A 1 80 ? 3.825 10.754 -15.129 1.00 90.69 80 GLY A C 1
ATOM 612 O O . GLY A 1 80 ? 4.674 11.365 -14.482 1.00 90.69 80 GLY A O 1
ATOM 613 N N . LYS A 1 81 ? 3.034 9.831 -14.571 1.00 94.12 81 LYS A N 1
ATOM 614 C CA . LYS A 1 81 ? 3.155 9.344 -13.190 1.00 94.12 81 LYS A CA 1
ATOM 615 C C . LYS A 1 81 ? 4.296 8.324 -13.070 1.00 94.12 81 LYS A C 1
ATOM 617 O O . LYS A 1 81 ? 4.777 7.794 -14.073 1.00 94.12 81 LYS A O 1
ATOM 622 N N . LEU A 1 82 ? 4.762 8.063 -11.844 1.00 95.69 82 LEU A N 1
ATOM 623 C CA . LEU A 1 82 ? 5.883 7.142 -11.642 1.00 95.69 82 LEU A CA 1
ATOM 624 C C . LEU A 1 82 ? 5.427 5.686 -11.832 1.00 95.69 82 LEU A C 1
ATOM 626 O O . LEU A 1 82 ? 4.537 5.231 -11.099 1.00 95.69 82 LEU A O 1
ATOM 630 N N . PRO A 1 83 ? 6.039 4.938 -12.769 1.00 96.88 83 PRO A N 1
ATOM 631 C CA . PRO A 1 83 ? 5.740 3.527 -12.953 1.00 96.88 83 PRO A CA 1
ATOM 632 C C . PRO A 1 83 ? 6.256 2.704 -11.769 1.00 96.88 83 PRO A C 1
ATOM 634 O O . PRO A 1 83 ? 7.021 3.179 -10.933 1.00 96.88 83 PRO A O 1
ATOM 637 N N . GLY A 1 84 ? 5.833 1.449 -11.719 1.00 96.06 84 GLY A N 1
ATOM 638 C CA . GLY A 1 84 ? 6.237 0.482 -10.710 1.00 96.06 84 GLY A CA 1
ATOM 639 C C . GLY A 1 84 ? 5.572 -0.860 -10.986 1.00 96.06 84 GLY A C 1
ATOM 640 O O . GLY A 1 84 ? 4.658 -0.954 -11.806 1.00 96.06 84 GLY A O 1
ATOM 641 N N . ASN A 1 85 ? 6.065 -1.898 -10.332 1.00 96.06 85 ASN A N 1
ATOM 642 C CA . ASN A 1 85 ? 5.590 -3.275 -10.464 1.00 96.06 85 ASN A CA 1
ATOM 643 C C . ASN A 1 85 ? 5.406 -3.942 -9.092 1.00 96.06 85 ASN A C 1
ATOM 645 O O . ASN A 1 85 ? 5.400 -5.169 -8.998 1.00 96.06 85 ASN A O 1
ATOM 649 N N . ALA A 1 86 ? 5.299 -3.150 -8.023 1.00 96.50 86 ALA A N 1
ATOM 650 C CA . ALA A 1 86 ? 5.215 -3.664 -6.667 1.00 96.50 86 ALA A CA 1
ATOM 651 C C . ALA A 1 86 ? 3.758 -3.910 -6.254 1.00 96.50 86 ALA A C 1
ATOM 653 O O . ALA A 1 86 ? 2.974 -2.972 -6.122 1.00 96.50 86 ALA A O 1
ATOM 654 N N . LEU A 1 87 ? 3.424 -5.172 -5.979 1.00 96.00 87 LEU A N 1
ATOM 655 C CA . LEU A 1 87 ? 2.285 -5.534 -5.139 1.00 96.00 87 LEU A CA 1
ATOM 656 C C . LEU A 1 87 ? 2.806 -5.737 -3.717 1.00 96.00 87 LEU A C 1
ATOM 658 O O . LEU A 1 87 ? 3.650 -6.601 -3.484 1.00 96.00 87 LEU A O 1
ATO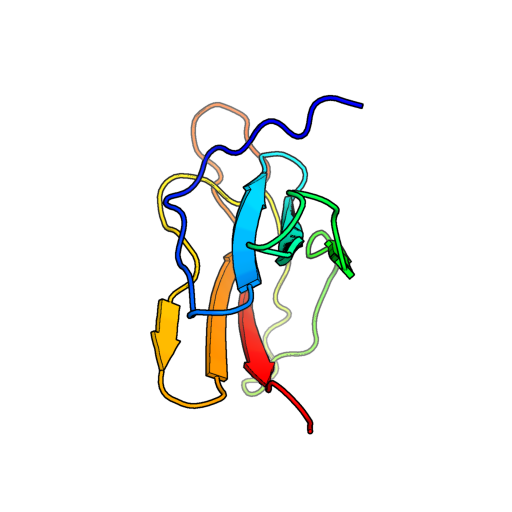M 662 N N . ILE A 1 88 ? 2.326 -4.926 -2.780 1.00 96.56 88 ILE A N 1
ATOM 663 C CA . ILE A 1 88 ? 2.826 -4.899 -1.404 1.00 96.56 88 ILE A CA 1
ATOM 664 C C . ILE A 1 88 ? 1.721 -5.386 -0.472 1.00 96.56 88 ILE A C 1
ATOM 666 O O . ILE A 1 88 ? 0.581 -4.937 -0.584 1.00 96.56 88 ILE A O 1
ATOM 670 N N . ALA A 1 89 ? 2.076 -6.293 0.437 1.00 96.75 89 ALA A N 1
ATOM 671 C CA . ALA A 1 89 ? 1.207 -6.783 1.496 1.00 96.75 89 ALA A CA 1
ATOM 672 C C . ALA A 1 89 ? 1.686 -6.248 2.851 1.00 96.75 89 ALA A C 1
ATOM 674 O O . ALA A 1 89 ? 2.877 -6.311 3.158 1.00 96.75 89 ALA A O 1
ATOM 675 N N . PHE A 1 90 ? 0.755 -5.746 3.653 1.00 96.12 90 PHE A N 1
ATOM 676 C CA . PHE A 1 90 ? 0.963 -5.351 5.042 1.00 96.12 90 PHE A CA 1
ATOM 677 C C . PHE A 1 90 ? 0.057 -6.189 5.938 1.00 96.12 90 PHE A C 1
ATOM 679 O O . PHE A 1 90 ? -1.057 -6.523 5.537 1.00 96.12 90 PHE A O 1
ATOM 686 N N . GLU A 1 91 ? 0.522 -6.484 7.146 1.00 94.69 91 GLU A N 1
ATOM 687 C CA . GLU A 1 91 ? -0.269 -7.120 8.197 1.00 94.69 91 GLU A CA 1
ATOM 688 C C . GLU A 1 91 ? -0.519 -6.111 9.322 1.00 94.69 91 GLU A C 1
ATOM 690 O O . GLU A 1 91 ? 0.389 -5.385 9.732 1.00 94.69 91 GLU A O 1
ATOM 695 N N . ILE A 1 92 ? -1.755 -6.059 9.812 1.00 88.75 92 ILE A N 1
ATOM 696 C CA . ILE A 1 92 ? -2.121 -5.321 11.019 1.00 88.75 92 ILE A CA 1
ATOM 697 C C . ILE A 1 92 ? -1.736 -6.178 12.227 1.00 88.75 92 ILE A C 1
ATOM 699 O O . ILE A 1 92 ? -2.268 -7.274 12.412 1.00 88.75 92 ILE A O 1
ATOM 703 N N . ILE A 1 93 ? -0.826 -5.659 13.048 1.00 86.44 93 ILE A N 1
ATOM 704 C CA . ILE A 1 93 ? -0.368 -6.294 14.286 1.00 86.44 93 ILE A CA 1
ATOM 705 C C . ILE A 1 93 ? -1.134 -5.669 15.462 1.00 86.44 93 ILE A C 1
ATOM 707 O O . ILE A 1 93 ? -1.344 -4.454 15.466 1.00 86.44 93 ILE A O 1
ATOM 711 N N . ASP A 1 94 ? -1.560 -6.507 16.413 1.00 74.00 94 ASP A N 1
ATOM 712 C CA . ASP A 1 94 ? -2.234 -6.092 17.657 1.00 74.00 94 ASP A CA 1
ATOM 713 C C . ASP A 1 94 ? -1.247 -5.514 18.690 1.00 74.00 94 ASP A C 1
ATOM 715 O O . ASP A 1 94 ? -0.086 -5.991 18.741 1.00 74.00 94 ASP A O 1
#